Protein AF-A0A3D4B5J4-F1 (afdb_monomer)

Secondary structure (DSSP, 8-state):
--HHHHHHHHHHHHTTS-------SS-HHHHS-HHHHTTS----PPPP-STTT--

Sequence (55 aa):
FNKAQQDAVLPHVENGMLTLIGATTENPSFEVIAALLSRCRVLRLKALDNDDIYT

Structure (mmCIF, N/CA/C/O backbone):
data_AF-A0A3D4B5J4-F1
#
_entry.id   AF-A0A3D4B5J4-F1
#
loop_
_atom_site.group_PDB
_atom_site.id
_atom_site.type_symbol
_atom_site.label_atom_id
_atom_site.label_alt_id
_atom_site.label_comp_id
_atom_site.label_asym_id
_atom_site.label_entity_id
_atom_site.label_seq_id
_atom_site.pdbx_PDB_ins_code
_atom_site.Cartn_x
_atom_site.Cartn_y
_atom_site.Cartn_z
_atom_site.occupancy
_atom_site.B_iso_or_equiv
_atom_site.auth_seq_id
_atom_site.auth_comp_id
_atom_site.auth_asym_id
_atom_site.auth_atom_id
_atom_site.pdbx_PDB_model_num
ATOM 1 N N . PHE A 1 1 ? 7.285 10.082 4.742 1.00 81.12 1 PHE A N 1
ATOM 2 C CA . PHE A 1 1 ? 5.873 9.911 5.126 1.00 81.12 1 PHE A CA 1
ATOM 3 C C . PHE A 1 1 ? 5.826 8.958 6.312 1.00 81.12 1 PHE A C 1
ATOM 5 O O . PHE A 1 1 ? 5.594 7.769 6.153 1.00 81.12 1 PHE A O 1
ATOM 12 N N . ASN A 1 2 ? 6.195 9.455 7.493 1.00 93.44 2 ASN A N 1
ATOM 13 C CA . ASN A 1 2 ? 6.356 8.609 8.679 1.00 93.44 2 ASN A CA 1
ATOM 14 C C . ASN A 1 2 ? 4.993 8.144 9.228 1.00 93.44 2 ASN A C 1
ATOM 16 O O . ASN A 1 2 ? 3.946 8.618 8.785 1.00 93.44 2 ASN A O 1
ATOM 20 N N . LYS A 1 3 ? 5.002 7.246 10.221 1.00 95.38 3 LYS A N 1
ATOM 21 C CA . LYS A 1 3 ? 3.774 6.704 10.822 1.00 95.38 3 LYS A CA 1
ATOM 22 C C . LYS A 1 3 ? 2.788 7.789 11.278 1.00 95.38 3 LYS A C 1
ATOM 24 O O . LYS A 1 3 ? 1.619 7.706 10.934 1.00 95.38 3 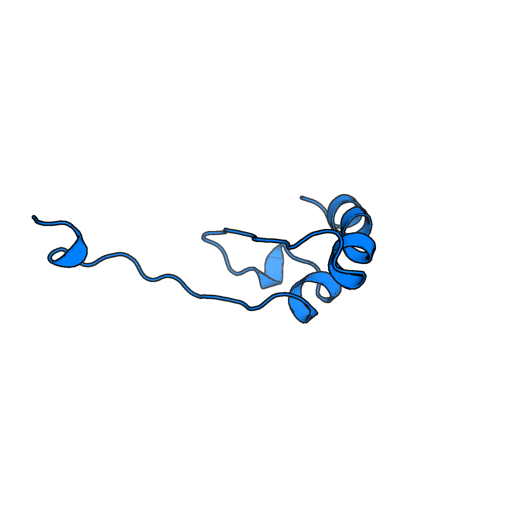LYS A O 1
ATOM 29 N N . ALA A 1 4 ? 3.250 8.826 11.978 1.00 97.38 4 ALA A N 1
ATOM 30 C CA . ALA A 1 4 ? 2.368 9.888 12.469 1.00 97.38 4 ALA A CA 1
ATOM 31 C C . ALA A 1 4 ? 1.681 10.656 11.324 1.00 97.38 4 ALA A C 1
ATOM 33 O O . ALA A 1 4 ? 0.502 10.985 11.408 1.00 97.38 4 ALA A O 1
ATOM 34 N N . GLN A 1 5 ? 2.403 10.903 10.228 1.00 97.50 5 GLN A N 1
ATOM 35 C CA . GLN A 1 5 ? 1.838 11.527 9.029 1.00 97.50 5 GLN A CA 1
ATOM 36 C C . GLN A 1 5 ? 0.824 10.610 8.323 1.00 97.50 5 GLN A C 1
ATOM 38 O O . GLN A 1 5 ? -0.164 11.099 7.783 1.00 97.50 5 GLN A O 1
ATOM 43 N N . GLN A 1 6 ? 1.049 9.294 8.342 1.00 97.44 6 GLN A N 1
ATOM 44 C CA . GLN A 1 6 ? 0.128 8.295 7.790 1.00 97.44 6 GLN A CA 1
ATOM 45 C C . GLN A 1 6 ? -1.154 8.163 8.620 1.00 97.44 6 GLN A C 1
ATOM 47 O O . GLN A 1 6 ? -2.251 8.159 8.065 1.00 97.44 6 GLN A O 1
ATOM 52 N N . ASP A 1 7 ? -1.022 8.123 9.946 1.00 97.62 7 ASP A N 1
ATOM 53 C CA . ASP A 1 7 ? -2.156 8.080 10.871 1.00 97.62 7 ASP A CA 1
ATOM 54 C C . ASP A 1 7 ? -3.031 9.340 10.735 1.00 97.62 7 ASP A C 1
ATOM 56 O O . ASP A 1 7 ? -4.254 9.251 10.804 1.00 97.62 7 ASP A O 1
ATOM 60 N N . ALA A 1 8 ? -2.430 10.504 10.462 1.00 97.69 8 ALA A N 1
ATOM 61 C CA . ALA A 1 8 ? -3.165 11.755 10.273 1.00 97.69 8 ALA A CA 1
ATOM 62 C C . ALA A 1 8 ? -4.080 11.755 9.033 1.00 97.69 8 ALA A C 1
ATOM 64 O O . ALA A 1 8 ? -5.129 12.395 9.053 1.00 97.69 8 ALA A O 1
ATO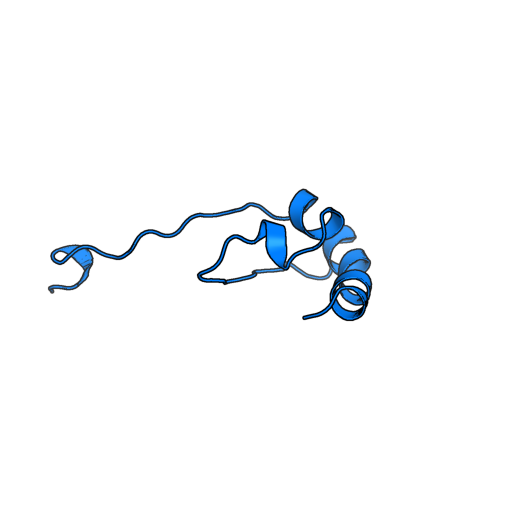M 65 N N . VAL A 1 9 ? -3.716 11.047 7.955 1.00 96.44 9 VAL A N 1
ATOM 66 C CA . VAL A 1 9 ? -4.540 10.992 6.731 1.00 96.44 9 VAL A CA 1
ATOM 67 C C . VAL A 1 9 ? -5.542 9.837 6.724 1.00 96.44 9 VAL A C 1
ATOM 69 O O . VAL A 1 9 ? -6.511 9.879 5.969 1.00 96.44 9 VAL A O 1
ATOM 72 N N . LEU A 1 10 ? -5.335 8.812 7.554 1.00 97.62 10 LEU A N 1
ATOM 73 C CA . LEU A 1 10 ? -6.142 7.591 7.573 1.00 97.62 10 LEU A CA 1
ATOM 74 C C . LEU A 1 10 ? -7.661 7.848 7.703 1.00 97.62 10 LEU A C 1
ATOM 76 O O . LEU A 1 10 ? -8.395 7.306 6.873 1.00 97.62 10 LEU A O 1
ATOM 80 N N . PRO A 1 11 ? -8.158 8.712 8.617 1.00 98.19 11 PRO A N 1
ATOM 81 C CA . PRO A 1 11 ? -9.600 8.946 8.760 1.00 98.19 11 PRO A CA 1
ATOM 82 C C . PRO A 1 11 ? -10.246 9.531 7.498 1.00 98.19 11 PRO A C 1
ATOM 84 O O . PRO A 1 11 ? -11.419 9.303 7.211 1.00 98.19 11 PRO A O 1
ATOM 87 N N . HIS A 1 12 ? -9.469 10.295 6.732 1.00 98.00 12 HIS A N 1
ATOM 88 C CA . HIS A 1 12 ? -9.906 10.954 5.506 1.00 98.00 12 HIS A CA 1
ATOM 89 C C . HIS A 1 12 ? -9.953 10.005 4.306 1.00 98.00 12 HIS A C 1
ATOM 91 O O . HIS A 1 12 ? -10.723 10.217 3.373 1.00 98.00 12 HIS A O 1
ATOM 97 N N . VAL A 1 13 ? -9.133 8.952 4.331 1.00 97.38 13 VAL A N 1
ATOM 98 C CA . VAL A 1 13 ? -9.223 7.848 3.370 1.00 97.38 13 VAL A CA 1
ATOM 99 C C . VAL A 1 13 ? -10.428 6.968 3.704 1.00 97.38 13 VAL A C 1
ATOM 101 O O . VAL A 1 13 ? -11.189 6.593 2.818 1.00 97.38 13 VAL A O 1
ATOM 104 N N . GLU A 1 14 ? -10.645 6.677 4.988 1.00 97.75 14 GLU A N 1
ATOM 105 C CA . GLU A 1 14 ? -11.750 5.832 5.460 1.00 97.75 14 GLU A CA 1
ATOM 106 C C . GLU A 1 14 ? -13.133 6.418 5.187 1.00 97.75 14 GLU A C 1
ATOM 108 O O . GLU A 1 14 ? -14.049 5.686 4.819 1.00 97.75 14 GLU A O 1
ATOM 113 N N . ASN A 1 15 ? -13.291 7.731 5.359 1.00 97.81 15 ASN A N 1
ATOM 114 C CA . ASN A 1 15 ? -14.565 8.408 5.133 1.00 97.81 15 ASN A CA 1
ATOM 115 C C . ASN A 1 15 ? -14.796 8.810 3.662 1.00 97.81 15 ASN A C 1
ATOM 117 O O . ASN A 1 15 ? -15.807 9.440 3.356 1.00 97.81 15 ASN A O 1
ATOM 121 N N . GLY A 1 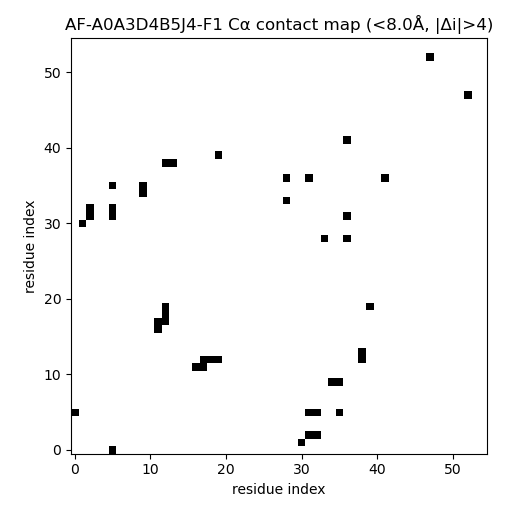16 ? -13.866 8.470 2.763 1.00 96.81 16 GLY A N 1
ATOM 122 C CA . GLY A 1 16 ? -13.957 8.761 1.333 1.00 96.81 16 GLY A CA 1
ATOM 123 C C . GLY A 1 16 ? -13.722 10.223 0.947 1.00 96.81 16 GLY A C 1
ATOM 124 O O . GLY A 1 16 ? -13.878 10.562 -0.224 1.00 96.81 16 GLY A O 1
ATOM 125 N N . MET A 1 17 ? -13.325 11.094 1.880 1.00 98.06 17 MET A N 1
ATOM 126 C CA . MET A 1 17 ? -12.971 12.482 1.565 1.00 98.06 17 MET A CA 1
ATOM 127 C C . MET A 1 17 ? -11.725 12.556 0.672 1.00 98.06 17 MET A C 1
ATOM 129 O O . MET A 1 17 ? -11.623 13.451 -0.166 1.00 98.06 17 MET A O 1
ATOM 133 N N . LEU A 1 18 ? -10.783 11.620 0.836 1.00 96.19 18 LEU A N 1
ATOM 134 C CA . LEU A 1 18 ? -9.569 11.511 0.031 1.00 96.19 18 LEU A CA 1
ATOM 135 C C . LEU A 1 18 ? -9.460 10.134 -0.626 1.00 96.19 18 LEU A C 1
ATOM 137 O O . LEU A 1 18 ? -9.541 9.104 0.037 1.00 96.19 18 LEU A O 1
ATOM 141 N N . THR A 1 19 ? -9.164 10.119 -1.926 1.00 95.88 19 THR A N 1
ATOM 142 C CA . THR A 1 19 ? -8.644 8.923 -2.603 1.00 95.88 19 THR A CA 1
ATOM 143 C C . THR A 1 19 ? -7.122 8.986 -2.600 1.00 95.88 19 THR A C 1
ATOM 145 O O . THR A 1 19 ? -6.532 9.862 -3.231 1.00 95.88 19 THR A O 1
ATOM 148 N N . LEU A 1 20 ? -6.480 8.072 -1.876 1.00 95.19 20 LEU A N 1
ATOM 149 C CA . LEU A 1 20 ? -5.025 8.027 -1.763 1.00 95.19 20 LEU A CA 1
ATOM 150 C C . LEU A 1 20 ? -4.414 7.196 -2.900 1.00 95.19 20 LEU A C 1
ATOM 152 O O . LEU A 1 20 ? -4.743 6.022 -3.058 1.00 95.19 20 LEU A O 1
ATOM 156 N N . ILE A 1 21 ? -3.477 7.784 -3.646 1.00 95.88 21 ILE A N 1
ATOM 157 C CA . ILE A 1 21 ? -2.644 7.081 -4.632 1.00 95.88 21 ILE A CA 1
ATOM 158 C C . ILE A 1 21 ? -1.186 7.215 -4.194 1.00 95.88 21 ILE A C 1
ATOM 160 O O . IL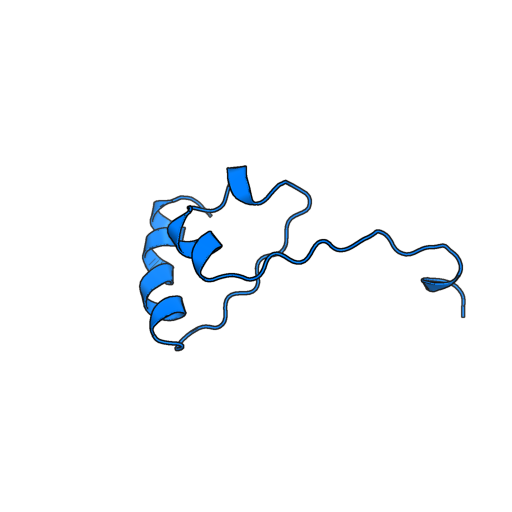E A 1 21 ? -0.622 8.306 -4.213 1.00 95.88 21 ILE A O 1
ATOM 164 N N . GLY A 1 22 ? -0.586 6.100 -3.776 1.00 94.06 22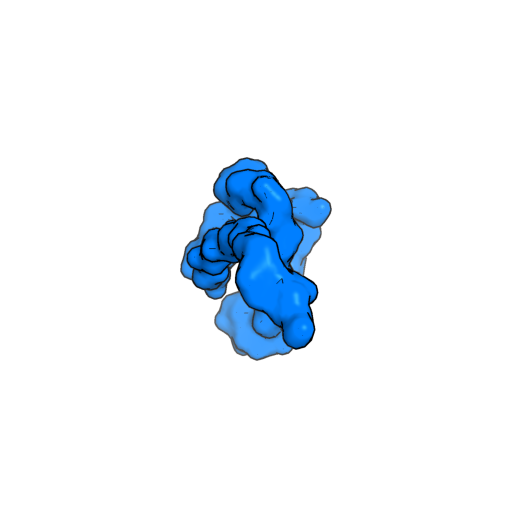 GLY A N 1
ATOM 165 C CA . GLY A 1 22 ? 0.835 6.017 -3.443 1.00 94.06 22 GLY A CA 1
ATOM 166 C C . GLY A 1 22 ? 1.633 5.385 -4.581 1.00 94.06 22 GLY A C 1
ATOM 167 O O . GLY A 1 22 ? 1.185 4.407 -5.177 1.00 94.06 22 GLY A O 1
ATOM 168 N N . ALA A 1 23 ? 2.825 5.914 -4.854 1.00 96.12 23 ALA A N 1
ATOM 169 C CA . ALA A 1 23 ? 3.776 5.348 -5.805 1.00 96.12 23 ALA A CA 1
ATOM 170 C C . ALA A 1 23 ? 5.126 5.136 -5.111 1.00 96.12 23 ALA A C 1
ATOM 172 O O . ALA A 1 23 ? 5.610 6.015 -4.401 1.00 96.12 23 ALA A O 1
ATOM 173 N N . THR A 1 24 ? 5.718 3.961 -5.301 1.00 94.19 24 THR A N 1
ATOM 174 C CA . THR A 1 24 ? 7.040 3.615 -4.775 1.00 94.19 24 THR A CA 1
ATOM 175 C C . THR A 1 24 ? 7.699 2.577 -5.679 1.00 94.19 24 THR A C 1
ATOM 177 O O . THR A 1 24 ? 7.011 1.806 -6.352 1.00 94.19 24 THR A O 1
ATOM 180 N N . THR A 1 25 ? 9.028 2.568 -5.704 1.00 95.19 25 THR A N 1
ATOM 181 C CA . THR A 1 25 ? 9.844 1.516 -6.327 1.00 95.19 25 THR A CA 1
ATOM 182 C C . THR A 1 25 ? 10.165 0.377 -5.357 1.00 95.19 25 THR A C 1
ATOM 184 O O . THR A 1 25 ? 10.598 -0.691 -5.786 1.00 95.19 25 THR A O 1
ATOM 187 N N . GLU A 1 26 ? 9.948 0.582 -4.058 1.00 95.12 26 GLU A N 1
ATOM 188 C CA . GLU A 1 26 ? 10.223 -0.389 -2.999 1.00 95.12 26 GLU A CA 1
ATOM 189 C C . GLU A 1 26 ? 8.973 -1.199 -2.631 1.00 95.12 26 GLU A C 1
ATOM 191 O O . GLU A 1 26 ? 7.859 -0.913 -3.072 1.00 95.12 26 GLU A O 1
ATOM 196 N N . ASN A 1 27 ? 9.134 -2.238 -1.806 1.00 93.81 27 ASN A N 1
ATOM 197 C CA . ASN A 1 27 ? 7.983 -2.989 -1.316 1.00 93.81 27 ASN A CA 1
ATOM 198 C C . ASN A 1 27 ? 7.178 -2.122 -0.322 1.00 93.81 27 ASN A C 1
ATOM 200 O O . ASN A 1 27 ? 7.700 -1.776 0.741 1.00 93.81 27 ASN A O 1
ATOM 204 N N . PRO A 1 28 ? 5.899 -1.811 -0.608 1.00 94.62 28 PRO A N 1
ATOM 205 C CA . PRO A 1 28 ? 5.104 -0.915 0.225 1.00 94.62 28 PRO A CA 1
ATOM 206 C C . PRO A 1 28 ? 4.870 -1.438 1.650 1.00 94.62 28 PRO A C 1
ATOM 208 O O . PRO A 1 28 ? 4.563 -0.639 2.530 1.00 94.62 28 PRO A O 1
ATOM 211 N N . SER A 1 29 ? 5.053 -2.739 1.921 1.00 93.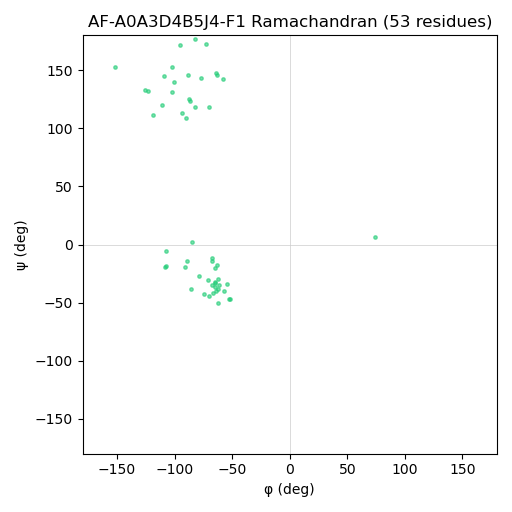44 29 SER A N 1
ATOM 212 C CA . SER A 1 29 ? 4.916 -3.293 3.276 1.00 93.44 29 SER A CA 1
ATOM 213 C C . SER A 1 29 ? 5.983 -2.822 4.270 1.00 93.44 29 SER A C 1
ATOM 215 O O . SER A 1 29 ? 5.822 -3.064 5.462 1.00 93.44 29 SER A O 1
ATOM 217 N N . PHE A 1 30 ? 7.080 -2.211 3.805 1.00 93.75 30 PHE A N 1
ATOM 218 C CA . PHE A 1 30 ? 8.137 -1.699 4.686 1.00 93.75 30 PHE A CA 1
ATOM 219 C C . PHE A 1 30 ? 7.854 -0.286 5.200 1.00 93.75 30 PHE A C 1
ATOM 221 O O . PHE A 1 30 ? 8.098 -0.001 6.368 1.00 93.75 30 PHE A O 1
ATOM 228 N N . GLU A 1 31 ? 7.297 0.575 4.349 1.00 91.56 31 GLU A N 1
ATOM 229 C C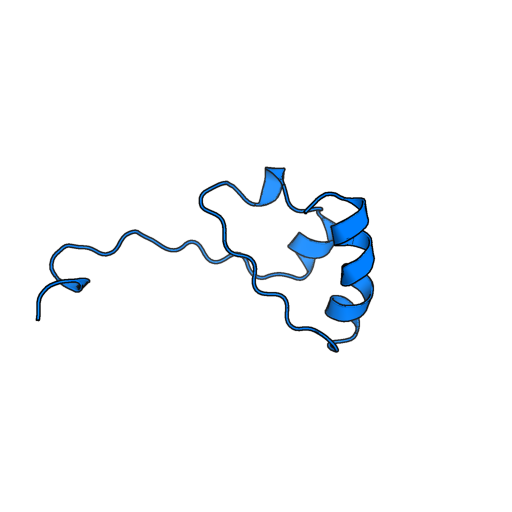A . GLU A 1 31 ? 7.158 2.010 4.633 1.00 91.56 31 GLU A CA 1
ATOM 230 C C . GLU A 1 31 ? 5.708 2.435 4.907 1.00 91.56 31 GLU A C 1
ATOM 232 O O . GLU A 1 31 ? 5.474 3.484 5.509 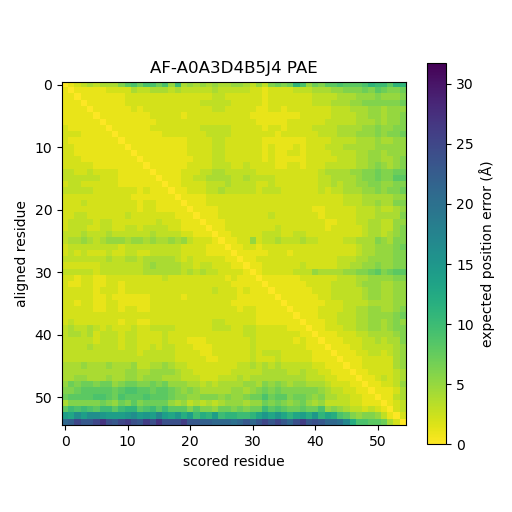1.00 91.56 31 GLU A O 1
ATOM 237 N N . VAL A 1 32 ? 4.713 1.640 4.491 1.00 95.69 32 VAL A N 1
ATOM 238 C CA . VAL A 1 32 ? 3.290 1.954 4.686 1.00 95.69 32 VAL A CA 1
ATOM 239 C C . VAL A 1 32 ? 2.719 1.149 5.850 1.00 95.69 32 VAL A C 1
ATOM 241 O O . VAL A 1 32 ? 2.871 -0.070 5.926 1.00 95.69 32 VAL A O 1
ATOM 244 N N . ILE A 1 33 ? 2.013 1.821 6.759 1.00 97.00 33 ILE A N 1
ATOM 245 C CA . ILE A 1 33 ? 1.372 1.168 7.900 1.00 97.00 33 ILE A CA 1
ATOM 246 C C . ILE A 1 33 ? 0.276 0.200 7.435 1.00 97.00 33 ILE A C 1
ATOM 248 O O . ILE A 1 33 ? -0.452 0.456 6.471 1.00 97.00 33 ILE A O 1
ATOM 252 N N . ALA A 1 34 ? 0.089 -0.887 8.186 1.00 97.31 34 ALA A N 1
ATOM 253 C CA . ALA A 1 34 ? -0.900 -1.920 7.870 1.00 97.31 34 ALA A CA 1
ATOM 254 C C . ALA A 1 34 ? -2.332 -1.367 7.699 1.00 97.31 34 ALA A C 1
ATOM 256 O O . ALA A 1 34 ? -3.085 -1.846 6.850 1.00 97.31 34 ALA A O 1
ATOM 257 N N . ALA A 1 35 ? -2.699 -0.330 8.461 1.00 97.44 35 ALA A N 1
ATOM 258 C CA . ALA A 1 35 ? -4.018 0.294 8.380 1.00 97.44 35 ALA A CA 1
ATOM 259 C C . ALA A 1 35 ? -4.290 0.907 6.995 1.00 97.44 35 ALA A C 1
ATOM 261 O O . ALA A 1 35 ? -5.304 0.575 6.380 1.00 97.44 35 ALA A O 1
ATOM 262 N N . LEU A 1 36 ? -3.367 1.716 6.462 1.00 96.62 36 LEU A N 1
ATOM 263 C CA . LEU A 1 36 ? -3.489 2.272 5.111 1.00 96.62 36 LEU A CA 1
ATOM 264 C C . LEU A 1 36 ? -3.398 1.178 4.044 1.00 96.62 36 LEU A C 1
ATOM 266 O O . LEU A 1 36 ? -4.212 1.168 3.126 1.00 96.62 36 LEU A O 1
ATOM 270 N N . LEU A 1 37 ? -2.482 0.212 4.188 1.00 96.00 37 LEU A N 1
ATOM 271 C CA . LEU A 1 37 ? -2.365 -0.901 3.237 1.00 96.00 37 LEU A CA 1
ATOM 272 C C . LEU A 1 37 ? -3.664 -1.695 3.094 1.00 96.00 37 LEU A C 1
ATOM 274 O O . LEU A 1 37 ? -4.046 -2.034 1.981 1.00 96.00 37 LEU A O 1
ATOM 278 N N . SER A 1 38 ? -4.381 -1.941 4.192 1.00 96.88 38 SER A N 1
ATOM 279 C CA . SER A 1 38 ? -5.662 -2.662 4.147 1.00 96.88 38 SER A CA 1
ATOM 280 C C . SER A 1 38 ? -6.803 -1.902 3.448 1.00 96.88 38 SER A C 1
ATOM 282 O O . SER A 1 38 ? -7.832 -2.502 3.153 1.00 96.88 38 SER A O 1
ATOM 284 N N . ARG A 1 39 ? -6.629 -0.602 3.165 1.00 96.38 39 ARG A N 1
ATOM 285 C CA . ARG A 1 39 ? -7.595 0.261 2.452 1.00 96.38 39 ARG A CA 1
ATOM 286 C C . ARG A 1 39 ? -7.147 0.609 1.031 1.00 96.38 39 ARG A C 1
ATOM 288 O O . ARG A 1 39 ? -7.901 1.224 0.284 1.00 96.38 39 ARG A O 1
ATOM 295 N N . CYS A 1 40 ? -5.939 0.205 0.648 1.00 94.62 40 CYS A N 1
ATOM 296 C CA . CYS A 1 40 ? -5.363 0.472 -0.661 1.00 94.62 40 CYS A CA 1
ATOM 297 C C . CYS A 1 40 ? -5.291 -0.810 -1.490 1.00 94.62 40 CYS A C 1
ATOM 299 O O . CYS A 1 40 ? -4.977 -1.890 -0.991 1.00 94.62 40 CYS A O 1
ATOM 301 N N . ARG A 1 41 ? -5.498 -0.688 -2.803 1.00 95.62 41 ARG A N 1
ATOM 302 C CA . ARG A 1 41 ? -5.173 -1.767 -3.739 1.00 95.62 41 ARG A CA 1
ATOM 303 C C . ARG A 1 41 ? -3.712 -1.645 -4.156 1.00 95.62 41 ARG A C 1
ATOM 305 O O . ARG A 1 41 ? -3.314 -0.618 -4.696 1.00 95.62 41 ARG A O 1
ATOM 312 N N . VAL A 1 42 ? -2.925 -2.699 -3.951 1.00 95.44 42 VAL A N 1
ATOM 313 C CA . VAL A 1 42 ? -1.530 -2.732 -4.412 1.00 95.44 42 VAL A CA 1
ATOM 314 C C . VAL A 1 42 ? -1.496 -3.127 -5.885 1.00 95.44 42 VAL A C 1
ATOM 316 O O . VAL A 1 42 ? -1.923 -4.221 -6.255 1.00 95.44 42 VAL A O 1
ATOM 319 N N . LEU A 1 43 ? -0.985 -2.229 -6.725 1.00 96.50 43 LEU A N 1
ATOM 320 C CA . LEU A 1 43 ? -0.771 -2.463 -8.150 1.00 96.50 43 LEU A CA 1
ATOM 321 C C . LEU A 1 43 ? 0.731 -2.521 -8.418 1.00 96.50 43 LEU A C 1
ATOM 323 O O . LEU A 1 43 ? 1.450 -1.561 -8.155 1.00 96.50 43 LEU A O 1
ATOM 327 N N . ARG A 1 44 ? 1.210 -3.652 -8.944 1.00 95.69 44 ARG A N 1
ATOM 328 C CA . ARG A 1 44 ? 2.605 -3.788 -9.365 1.00 95.69 44 ARG A CA 1
ATOM 329 C C . ARG A 1 44 ? 2.729 -3.370 -10.821 1.00 95.69 44 ARG A C 1
ATOM 331 O O . ARG A 1 44 ? 2.288 -4.099 -11.708 1.00 95.69 44 ARG A O 1
ATOM 338 N N . LEU A 1 45 ? 3.353 -2.222 -11.047 1.00 96.69 45 LEU A N 1
ATOM 339 C CA . LEU A 1 45 ? 3.731 -1.795 -12.387 1.00 96.69 45 LEU A CA 1
ATOM 340 C C . LEU A 1 45 ? 4.973 -2.566 -12.837 1.00 96.69 45 LEU A C 1
ATOM 342 O O . LEU A 1 45 ? 5.853 -2.887 -12.032 1.00 96.69 45 LEU A O 1
ATOM 346 N N . LYS A 1 46 ? 5.012 -2.904 -14.123 1.00 94.94 46 LYS A N 1
AT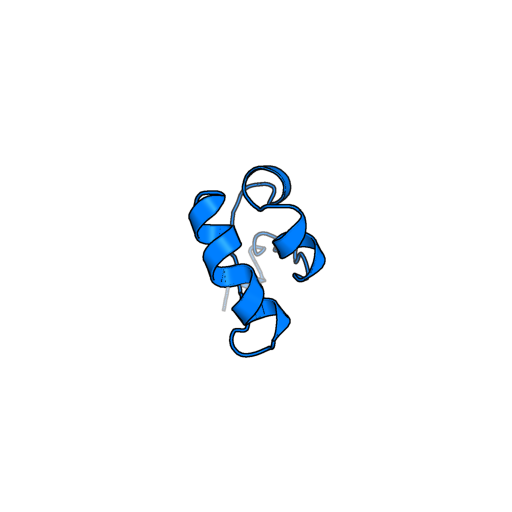OM 347 C CA . LYS A 1 46 ? 6.189 -3.481 -14.771 1.00 94.94 46 LYS A CA 1
ATOM 348 C C . LYS A 1 46 ? 6.876 -2.386 -15.573 1.00 94.94 46 LYS A C 1
ATOM 350 O O . LYS A 1 46 ? 6.222 -1.433 -15.992 1.00 94.94 46 LYS A O 1
ATOM 355 N N . ALA A 1 47 ? 8.187 -2.525 -15.749 1.00 95.44 47 ALA A N 1
ATOM 356 C CA . ALA A 1 47 ? 8.890 -1.718 -16.731 1.00 95.44 47 ALA A CA 1
ATOM 357 C C . ALA A 1 47 ? 8.254 -1.953 -18.106 1.00 95.44 47 ALA A C 1
ATOM 359 O O . ALA A 1 47 ? 7.840 -3.077 -18.401 1.00 95.44 47 ALA A O 1
ATOM 360 N N . LEU A 1 48 ? 8.169 -0.881 -18.886 1.00 96.00 48 LEU A N 1
ATOM 361 C CA . LEU A 1 48 ? 7.759 -0.943 -20.281 1.00 96.00 48 LEU A CA 1
ATOM 362 C C . LEU A 1 48 ? 8.780 -1.766 -21.066 1.00 96.00 48 LEU A C 1
ATOM 364 O O . LEU A 1 48 ? 9.975 -1.741 -20.740 1.00 96.00 48 LEU A O 1
ATOM 368 N N . ASP A 1 49 ? 8.309 -2.503 -22.063 1.00 95.00 49 ASP A N 1
ATOM 369 C CA . ASP A 1 49 ? 9.209 -3.117 -23.029 1.00 95.00 49 ASP A CA 1
ATOM 370 C C . ASP A 1 49 ? 9.612 -2.109 -24.117 1.00 95.00 49 ASP A C 1
ATOM 372 O O . ASP A 1 49 ? 9.233 -0.939 -24.101 1.00 95.00 49 ASP A O 1
ATOM 376 N N . ASN A 1 50 ? 10.482 -2.539 -25.026 1.00 94.12 50 ASN A N 1
ATOM 377 C CA . ASN A 1 50 ? 10.926 -1.680 -26.115 1.00 94.12 50 ASN A CA 1
ATOM 378 C C . ASN A 1 50 ? 9.767 -1.322 -27.060 1.00 94.12 50 ASN A C 1
ATOM 380 O O . ASN A 1 50 ? 9.704 -0.189 -27.532 1.00 94.12 50 ASN A O 1
ATOM 384 N N . ASP A 1 51 ? 8.845 -2.255 -27.303 1.00 93.56 51 ASP A N 1
ATOM 385 C CA . ASP A 1 51 ? 7.736 -2.079 -28.243 1.00 93.56 51 ASP A CA 1
ATOM 386 C C . ASP A 1 51 ? 6.699 -1.075 -27.701 1.00 93.56 51 ASP A C 1
ATOM 388 O O . ASP A 1 51 ? 6.120 -0.320 -28.477 1.00 93.56 51 ASP A O 1
ATOM 392 N N . ASP A 1 52 ? 6.540 -0.984 -26.375 1.00 94.06 52 ASP A N 1
ATOM 393 C CA . ASP A 1 52 ? 5.734 0.029 -25.680 1.00 94.06 52 ASP A CA 1
ATOM 394 C C . ASP A 1 52 ? 6.281 1.468 -25.840 1.00 94.06 52 ASP A C 1
ATOM 396 O O . ASP A 1 52 ? 5.559 2.438 -25.589 1.00 94.06 52 ASP A O 1
ATOM 400 N N . ILE A 1 53 ? 7.567 1.629 -26.185 1.00 93.62 53 ILE A N 1
ATOM 401 C CA . ILE A 1 53 ? 8.274 2.927 -26.189 1.00 93.62 53 ILE A CA 1
ATOM 402 C C . ILE A 1 53 ? 8.532 3.446 -27.617 1.00 93.62 53 ILE A C 1
ATOM 404 O O . ILE A 1 53 ? 8.764 4.645 -27.802 1.00 93.62 53 ILE A O 1
ATOM 408 N N . TYR A 1 54 ? 8.470 2.589 -28.639 1.00 85.69 54 TYR A N 1
ATOM 409 C CA . TYR A 1 54 ? 8.616 2.997 -30.041 1.00 85.69 54 TYR A CA 1
ATOM 410 C C . TYR A 1 54 ? 7.264 3.401 -30.665 1.00 85.69 54 TYR A C 1
ATOM 412 O O . TYR A 1 54 ? 6.216 2.871 -30.313 1.00 85.69 54 TYR A O 1
ATOM 420 N N . THR A 1 55 ? 7.287 4.392 -31.567 1.00 63.69 55 THR A N 1
ATOM 421 C CA . THR A 1 55 ? 6.111 4.954 -32.272 1.00 63.69 55 THR A CA 1
ATOM 422 C C . THR A 1 55 ? 6.090 4.535 -33.733 1.00 63.69 55 THR A C 1
ATOM 424 O O . THR A 1 55 ? 7.181 4.553 -34.349 1.00 63.69 55 THR A O 1
#

pLDDT: mean 94.81, std 5.07, range [63.69, 98.19]

Radius of gyration: 14.68 Å; Cα contacts (8 Å, |Δi|>4): 22; chains: 1; bounding box: 26×16×45 Å

Mean predicted aligned error: 3.3 Å

Foldseek 3Di:
DAPVVLVVCLVCLVVVVDDDDDDDPDDCVVGHDPSVVVSDDDDDDDDDDPVNVDD

Solvent-accessible surface area (backbone atoms only — not comparable to full-atom values): 3906 Å² total; per-residue (Å²): 122,51,70,70,61,49,60,70,48,43,67,40,45,74,71,61,79,39,88,85,85,89,85,77,94,64,72,60,81,78,70,47,56,70,73,58,53,77,75,50,86,89,77,86,83,72,84,77,56,72,75,78,72,60,132